Protein AF-A0A820M3M9-F1 (afdb_monomer_lite)

InterPro domains:
  IPR016040 NAD(P)-binding domain [PF13460] (11-96)
  IPR036291 NAD(P)-binding domain superfamily [SSF51735] (21-106)

Structure (mmCIF, N/CA/C/O backbone):
data_AF-A0A820M3M9-F1
#
_entry.id   AF-A0A820M3M9-F1
#
loop_
_atom_site.group_PDB
_atom_site.id
_atom_site.type_symbol
_atom_site.label_atom_id
_atom_site.label_alt_id
_atom_site.label_comp_id
_atom_site.label_asym_id
_atom_site.label_entity_id
_atom_site.label_seq_id
_atom_site.pdbx_PDB_ins_code
_atom_site.Cartn_x
_atom_site.Cartn_y
_atom_site.Cartn_z
_atom_site.occupancy
_atom_site.B_iso_or_equiv
_atom_site.auth_seq_id
_atom_site.auth_comp_id
_atom_site.auth_asym_id
_atom_site.auth_atom_id
_atom_site.pdbx_PDB_model_num
ATOM 1 N N . ILE A 1 1 ? -11.670 21.330 3.221 1.00 37.84 1 ILE A N 1
ATOM 2 C CA . ILE A 1 1 ? -11.712 20.962 4.653 1.00 37.84 1 ILE A CA 1
ATOM 3 C C . ILE A 1 1 ? -10.286 20.585 5.021 1.00 37.84 1 ILE A C 1
ATOM 5 O O . ILE A 1 1 ? -9.710 19.742 4.346 1.00 37.84 1 ILE A O 1
ATOM 9 N N . GLN A 1 2 ? -9.664 21.355 5.914 1.00 54.44 2 GLN A N 1
ATOM 10 C CA . GLN A 1 2 ? -8.292 21.130 6.369 1.00 54.44 2 GLN A CA 1
ATOM 11 C C . GLN A 1 2 ? -8.272 19.977 7.375 1.00 54.44 2 GLN A C 1
ATOM 13 O O . GLN A 1 2 ? -9.100 19.959 8.276 1.00 54.44 2 GLN A O 1
ATOM 18 N N . ASN A 1 3 ? -7.295 19.085 7.225 1.00 37.28 3 ASN A N 1
ATOM 19 C CA . ASN A 1 3 ? -6.510 18.516 8.319 1.00 37.28 3 ASN A CA 1
ATOM 20 C C . ASN A 1 3 ? -5.118 18.235 7.737 1.00 37.28 3 ASN A C 1
ATOM 22 O O . ASN A 1 3 ? -4.926 17.310 6.954 1.00 37.28 3 ASN A O 1
ATOM 26 N N . LEU A 1 4 ? -4.187 19.151 8.012 1.00 44.19 4 LEU A N 1
ATOM 27 C CA . LEU A 1 4 ? -2.812 19.179 7.499 1.00 44.19 4 LEU A CA 1
ATOM 28 C C . LEU A 1 4 ? -1.792 18.744 8.570 1.00 44.19 4 LEU A C 1
ATOM 30 O O . LEU A 1 4 ? -0.609 19.012 8.408 1.00 44.19 4 LEU A O 1
ATOM 34 N N . ASP A 1 5 ? -2.234 18.041 9.616 1.00 40.50 5 ASP A N 1
ATOM 35 C CA . ASP A 1 5 ? -1.371 17.528 10.694 1.00 40.50 5 ASP A CA 1
ATOM 36 C C . ASP A 1 5 ? -0.905 16.080 10.451 1.00 40.50 5 ASP A C 1
ATOM 38 O O . ASP A 1 5 ? -0.526 15.371 11.382 1.00 40.50 5 ASP A O 1
ATOM 42 N N . GLN A 1 6 ? -0.904 15.608 9.199 1.00 51.47 6 GLN A N 1
ATOM 43 C CA . GLN A 1 6 ? -0.091 14.438 8.867 1.00 51.47 6 GLN A CA 1
ATOM 44 C C . GLN A 1 6 ? 1.358 14.919 8.709 1.00 51.47 6 GLN A C 1
ATOM 46 O O . GLN A 1 6 ? 1.568 15.894 7.979 1.00 51.47 6 GLN A O 1
ATOM 51 N N . PRO A 1 7 ? 2.350 14.279 9.371 1.00 40.47 7 PRO A N 1
ATOM 52 C CA . PRO A 1 7 ? 3.760 14.631 9.195 1.00 40.47 7 PRO A CA 1
ATOM 53 C C . PRO A 1 7 ? 4.038 14.670 7.699 1.00 40.47 7 PRO A C 1
ATOM 55 O O . PRO A 1 7 ? 3.476 13.850 6.991 1.00 40.47 7 PRO A O 1
ATOM 58 N N . ASP A 1 8 ? 4.800 15.645 7.208 1.00 48.97 8 ASP A N 1
ATOM 59 C CA . ASP A 1 8 ? 4.948 15.948 5.777 1.00 48.97 8 ASP A CA 1
ATOM 60 C C . ASP A 1 8 ? 5.585 14.746 5.040 1.00 48.97 8 ASP A C 1
ATOM 62 O O . ASP A 1 8 ? 6.791 14.684 4.815 1.00 48.97 8 ASP A O 1
ATOM 66 N N . ILE A 1 9 ? 4.775 13.719 4.747 1.00 52.38 9 ILE A N 1
ATOM 67 C CA . ILE A 1 9 ? 5.236 12.454 4.179 1.00 52.38 9 ILE A CA 1
ATOM 68 C C . ILE A 1 9 ? 5.622 12.765 2.725 1.00 52.38 9 ILE A C 1
ATOM 70 O O . ILE A 1 9 ? 6.659 12.359 2.226 1.00 52.38 9 ILE A O 1
ATOM 74 N N . TYR A 1 10 ? 4.842 13.591 2.035 1.00 55.00 10 TYR A N 1
ATOM 75 C CA . TYR A 1 10 ? 5.047 13.873 0.621 1.00 55.00 10 TYR A CA 1
ATOM 76 C C . TYR A 1 10 ? 6.232 14.820 0.368 1.00 55.00 10 TYR A C 1
ATOM 78 O O . TYR A 1 10 ? 6.225 15.952 0.850 1.00 55.00 10 TYR A O 1
ATOM 86 N N . PRO A 1 11 ? 7.194 14.456 -0.503 1.00 60.84 11 PRO A N 1
ATOM 87 C CA . PRO A 1 11 ? 8.153 15.421 -1.025 1.00 60.84 11 PRO A CA 1
ATOM 88 C C . PRO A 1 11 ? 7.397 16.598 -1.655 1.00 60.84 11 PRO A C 1
ATOM 90 O O . PRO A 1 11 ? 6.454 16.382 -2.417 1.00 60.84 11 PRO A O 1
ATOM 93 N N . PHE A 1 12 ? 7.822 17.838 -1.400 1.00 61.09 12 PHE A N 1
ATOM 94 C CA . PHE A 1 12 ? 7.150 19.069 -1.858 1.00 61.09 12 PHE A CA 1
ATOM 95 C C . PHE A 1 12 ? 6.699 19.034 -3.337 1.00 61.09 12 PHE A C 1
ATOM 97 O O . PHE A 1 12 ? 5.620 19.509 -3.695 1.00 61.09 12 PHE A O 1
ATOM 104 N N . LYS A 1 13 ? 7.493 18.389 -4.201 1.00 54.94 13 LYS A N 1
ATOM 105 C CA . LYS A 1 13 ? 7.204 18.211 -5.634 1.00 54.94 13 LYS A CA 1
ATOM 106 C C . LYS A 1 13 ? 5.958 17.348 -5.912 1.00 54.94 13 LYS A C 1
ATOM 108 O O . LYS A 1 13 ? 5.242 17.620 -6.872 1.00 54.94 13 LYS A O 1
ATOM 113 N N . PHE A 1 14 ? 5.658 16.356 -5.071 1.00 62.69 14 PHE A N 1
ATOM 114 C CA . PHE A 1 14 ? 4.466 15.507 -5.185 1.00 62.69 14 PHE A CA 1
ATOM 115 C C . PHE A 1 14 ? 3.187 16.316 -4.935 1.00 62.69 14 PHE A C 1
ATOM 117 O O . PHE A 1 14 ? 2.237 16.248 -5.715 1.00 62.69 14 PHE A O 1
ATOM 124 N N . LYS A 1 15 ? 3.193 17.167 -3.901 1.00 62.94 15 LYS A N 1
ATOM 125 C CA . LYS A 1 15 ? 2.075 18.062 -3.562 1.00 62.94 15 LYS A CA 1
ATOM 126 C C . LYS A 1 15 ? 1.780 19.071 -4.676 1.00 62.94 15 LYS A C 1
ATOM 128 O O . LYS A 1 15 ? 0.617 19.390 -4.902 1.00 62.94 15 LYS A O 1
ATOM 133 N N . LEU A 1 16 ? 2.810 19.539 -5.383 1.00 62.56 16 LEU A N 1
ATOM 134 C CA . LEU A 1 16 ? 2.666 20.551 -6.432 1.00 62.56 16 LEU A CA 1
ATOM 135 C C . LEU A 1 16 ? 2.187 19.980 -7.780 1.00 62.56 16 LEU A C 1
ATOM 137 O O . LEU A 1 16 ? 1.493 20.681 -8.508 1.00 62.56 16 LEU A O 1
ATOM 141 N N . ILE A 1 17 ? 2.529 18.728 -8.114 1.00 63.56 17 ILE A N 1
ATOM 142 C CA . ILE A 1 17 ? 2.243 18.136 -9.439 1.00 63.56 17 ILE A CA 1
ATOM 143 C C . ILE A 1 17 ? 1.092 17.123 -9.397 1.00 63.56 17 ILE A C 1
ATOM 145 O O . ILE A 1 17 ? 0.206 17.157 -10.247 1.00 63.56 17 ILE A O 1
ATOM 149 N N . ILE A 1 18 ? 1.069 16.226 -8.409 1.00 66.44 18 ILE A N 1
ATOM 150 C CA . ILE A 1 18 ? 0.110 15.112 -8.370 1.00 66.44 18 ILE A CA 1
ATOM 151 C C . ILE A 1 18 ? -1.242 15.565 -7.819 1.00 66.44 18 ILE A C 1
ATOM 153 O O . ILE A 1 18 ? -2.290 15.244 -8.383 1.00 66.44 18 ILE A O 1
ATOM 157 N N . ARG A 1 19 ? -1.237 16.373 -6.754 1.00 68.31 19 ARG A N 1
ATOM 158 C CA . ARG A 1 19 ? -2.471 16.865 -6.126 1.00 68.31 19 ARG A CA 1
ATOM 159 C C . ARG A 1 19 ? -3.400 17.632 -7.084 1.00 68.31 19 ARG A C 1
ATOM 161 O O . ARG A 1 19 ? -4.593 17.350 -7.046 1.00 68.31 19 ARG A O 1
ATOM 168 N N . PRO A 1 20 ? -2.942 18.545 -7.962 1.00 69.50 20 PRO A N 1
ATOM 169 C CA . PRO A 1 20 ? -3.850 19.188 -8.915 1.00 69.50 20 PRO A CA 1
ATOM 170 C C . PRO A 1 20 ? -4.414 18.230 -9.980 1.00 69.50 20 PRO A C 1
ATOM 172 O O . PRO A 1 20 ? -5.509 18.478 -10.474 1.00 69.50 20 PRO A O 1
ATOM 175 N N . MET A 1 21 ? -3.724 17.129 -10.312 1.00 68.94 21 MET A N 1
ATOM 176 C CA . MET A 1 21 ? -4.198 16.158 -11.313 1.00 68.94 21 MET A CA 1
ATOM 177 C C . MET A 1 21 ? -5.197 15.142 -10.747 1.00 68.94 21 MET A C 1
ATOM 179 O O . MET A 1 21 ? -6.187 14.829 -11.403 1.00 68.94 21 MET A O 1
ATOM 183 N N . ILE A 1 22 ? -4.952 14.621 -9.541 1.00 76.81 22 ILE A N 1
ATOM 184 C CA . ILE A 1 22 ? -5.738 13.512 -8.967 1.00 76.81 22 ILE A CA 1
ATOM 185 C C . ILE A 1 22 ? -6.269 13.787 -7.555 1.00 76.81 22 ILE A C 1
ATOM 187 O O . ILE A 1 22 ? -6.798 12.883 -6.915 1.00 76.81 22 ILE A O 1
ATOM 191 N N . GLY A 1 23 ? -6.184 15.026 -7.065 1.00 73.12 23 GLY A N 1
ATOM 192 C CA . GLY A 1 23 ? -6.517 15.386 -5.681 1.00 73.12 23 GLY A CA 1
ATOM 193 C C . GLY A 1 23 ? -7.899 14.928 -5.223 1.00 73.12 23 GLY A C 1
ATOM 194 O O . GLY A 1 23 ? -8.008 14.380 -4.138 1.00 73.12 23 GLY A O 1
ATOM 195 N N . ARG A 1 24 ? -8.932 15.025 -6.073 1.00 77.69 24 ARG A N 1
ATOM 196 C CA . ARG A 1 24 ? -10.285 14.547 -5.717 1.00 77.69 24 ARG A CA 1
ATOM 197 C C . ARG A 1 24 ? -10.348 13.039 -5.472 1.00 77.69 24 ARG A C 1
ATOM 199 O O . ARG A 1 24 ? -11.121 12.591 -4.632 1.00 77.69 24 ARG A O 1
ATOM 206 N N . HIS A 1 25 ? -9.557 12.264 -6.215 1.00 78.12 25 HIS A N 1
ATOM 207 C CA . HIS A 1 25 ? -9.481 10.817 -6.022 1.00 78.12 25 HIS A CA 1
ATOM 208 C C . HIS A 1 25 ? -8.776 10.511 -4.701 1.00 78.12 25 HIS A C 1
ATOM 210 O O . HIS A 1 25 ? -9.282 9.706 -3.932 1.00 78.12 25 HIS A O 1
ATOM 216 N N . LEU A 1 26 ? -7.679 11.218 -4.403 1.00 77.94 26 LEU A N 1
ATOM 217 C CA . LEU A 1 26 ? -6.972 11.090 -3.125 1.00 77.94 26 LEU A CA 1
ATOM 218 C C . LEU A 1 26 ? -7.861 11.481 -1.936 1.00 77.94 26 LEU A C 1
ATOM 220 O O . LEU A 1 26 ? -7.884 10.762 -0.947 1.00 77.94 26 LEU A O 1
ATOM 224 N N . ASP A 1 27 ? -8.632 12.566 -2.052 1.00 83.00 27 ASP A N 1
ATOM 225 C CA . ASP A 1 27 ? -9.576 12.993 -1.013 1.00 83.00 27 ASP A CA 1
ATOM 226 C C . ASP A 1 27 ? -10.681 11.936 -0.808 1.00 83.00 27 ASP A C 1
ATOM 228 O O . ASP A 1 27 ? -11.031 11.616 0.322 1.00 83.00 27 ASP A O 1
ATOM 232 N N . SER A 1 28 ? -11.199 11.343 -1.892 1.00 86.25 28 SER A N 1
ATOM 233 C CA . SER A 1 28 ? -12.220 10.284 -1.809 1.00 86.25 28 SER A CA 1
ATOM 234 C C . SER A 1 28 ? -11.672 9.000 -1.177 1.00 86.25 28 SER A C 1
ATOM 236 O O . SER A 1 28 ? -12.348 8.382 -0.359 1.00 86.25 28 SER A O 1
ATOM 238 N N . MET A 1 29 ? -10.441 8.612 -1.529 1.00 85.75 29 MET A N 1
ATOM 239 C CA . MET A 1 29 ? -9.744 7.486 -0.902 1.00 85.75 29 MET A CA 1
ATOM 240 C C . MET A 1 29 ? -9.526 7.749 0.587 1.00 85.75 29 MET A C 1
ATOM 242 O O . MET A 1 29 ? -9.828 6.885 1.397 1.00 85.75 29 MET A O 1
ATOM 246 N N . PHE A 1 30 ? -9.083 8.953 0.955 1.00 86.12 30 PHE A N 1
ATOM 247 C CA . PHE A 1 30 ? -8.880 9.329 2.352 1.00 86.12 30 PHE A CA 1
ATOM 248 C C . PHE A 1 30 ? -10.173 9.241 3.171 1.00 86.12 30 PHE A C 1
ATOM 250 O O . PHE A 1 30 ? -10.159 8.688 4.262 1.00 86.12 30 PHE A O 1
ATOM 257 N N . ILE A 1 31 ? -11.302 9.718 2.634 1.00 91.12 31 ILE A N 1
ATOM 258 C CA . ILE A 1 31 ? -12.608 9.608 3.306 1.00 91.12 31 ILE A CA 1
ATOM 259 C C . ILE A 1 31 ? -12.988 8.139 3.541 1.00 91.12 31 ILE A C 1
ATOM 261 O O . ILE A 1 31 ? -13.492 7.798 4.608 1.00 91.12 31 ILE A O 1
ATOM 265 N N . MET A 1 32 ? -12.743 7.262 2.562 1.00 93.00 32 MET A N 1
ATOM 266 C CA . MET A 1 32 ? -12.986 5.824 2.713 1.00 93.00 32 MET A CA 1
ATOM 267 C C . MET A 1 32 ? -12.086 5.212 3.794 1.00 93.00 32 MET A C 1
ATOM 269 O O . MET A 1 32 ? -12.574 4.457 4.629 1.00 93.00 32 MET A O 1
ATOM 273 N N . GLU A 1 33 ? -10.789 5.528 3.784 1.00 91.38 33 GLU A N 1
ATOM 274 C CA . GLU A 1 33 ? -9.843 5.031 4.789 1.00 91.38 33 GLU A CA 1
ATOM 275 C C . GLU A 1 33 ? -10.227 5.512 6.199 1.00 91.38 33 GLU A C 1
ATOM 277 O O . GLU A 1 33 ? -10.297 4.706 7.122 1.00 91.38 33 GLU A O 1
ATOM 282 N N . GLU A 1 34 ? -10.579 6.791 6.352 1.00 92.25 34 GLU A N 1
ATOM 283 C CA . GLU A 1 34 ? -11.024 7.371 7.624 1.00 92.25 34 GLU A CA 1
ATOM 284 C C . GLU A 1 34 ? -12.322 6.722 8.133 1.00 92.25 34 GLU A C 1
ATOM 286 O O . GLU A 1 34 ? -12.460 6.473 9.331 1.00 92.25 34 GLU A O 1
ATOM 291 N N . TYR A 1 35 ? -13.262 6.408 7.236 1.00 94.56 35 TYR A N 1
ATOM 292 C CA . TYR A 1 35 ? -14.492 5.696 7.582 1.00 94.56 35 TYR A CA 1
ATOM 293 C C . TYR A 1 35 ? -14.219 4.264 8.064 1.00 94.56 35 TYR A C 1
ATOM 295 O O . TYR A 1 35 ? -14.799 3.835 9.062 1.00 94.56 35 TYR A O 1
ATOM 303 N N . LEU A 1 36 ? -13.311 3.537 7.401 1.00 93.38 36 LEU A N 1
ATOM 304 C CA . LEU A 1 36 ? -12.900 2.199 7.839 1.00 93.38 36 LEU A CA 1
ATOM 305 C C . LEU A 1 36 ? -12.262 2.240 9.234 1.00 93.38 36 LEU A C 1
ATOM 307 O O . LEU A 1 36 ? -12.630 1.448 10.097 1.00 93.38 36 LEU A O 1
ATOM 311 N N . GLU A 1 37 ? -11.359 3.193 9.475 1.00 91.06 37 GLU A N 1
ATOM 312 C CA . GLU A 1 37 ? -10.646 3.318 10.752 1.00 91.06 37 GLU A CA 1
ATOM 313 C C . GLU A 1 37 ? -11.554 3.738 11.916 1.00 91.06 37 GLU A C 1
ATOM 315 O O . GLU A 1 37 ? -11.395 3.244 13.035 1.00 91.06 37 GLU A O 1
ATOM 320 N N . LYS A 1 38 ? -12.494 4.662 11.683 1.00 93.44 38 LYS A N 1
ATOM 321 C CA . LYS A 1 38 ? -13.314 5.239 12.760 1.00 93.44 38 LYS A CA 1
ATOM 322 C C . LYS A 1 38 ? -14.610 4.486 13.010 1.00 93.44 38 LYS A C 1
ATOM 324 O O . LYS A 1 38 ? -14.991 4.324 14.166 1.00 93.44 38 LYS A O 1
ATOM 329 N N . GLU A 1 39 ? -15.273 4.035 11.949 1.00 96.38 39 GLU A N 1
ATOM 330 C CA . GLU A 1 39 ? -16.656 3.555 12.026 1.00 96.38 39 GLU A CA 1
ATOM 331 C C . GLU A 1 39 ? -16.778 2.031 11.865 1.00 96.38 39 GLU A C 1
ATOM 333 O O . GLU A 1 39 ? -17.783 1.464 12.281 1.00 96.38 39 GLU A O 1
ATOM 338 N N . CYS A 1 40 ? -15.770 1.343 11.310 1.00 95.00 40 CYS A N 1
ATOM 339 C CA . CYS A 1 40 ? -15.853 -0.084 10.958 1.00 95.00 40 CYS A CA 1
ATOM 340 C C . CYS A 1 40 ? -15.032 -0.994 11.892 1.00 95.00 40 CYS A C 1
ATOM 342 O O . CYS A 1 40 ? -14.240 -1.822 11.439 1.00 95.00 40 CYS A O 1
ATOM 344 N N . GLN A 1 41 ? -15.189 -0.849 13.213 1.00 93.00 41 GLN A N 1
ATOM 345 C CA . GLN A 1 41 ? -14.419 -1.639 14.194 1.00 93.00 41 GLN A CA 1
ATOM 346 C C . GLN A 1 41 ? -14.785 -3.134 14.232 1.00 93.00 41 GLN A C 1
ATOM 348 O O . GLN A 1 41 ? -14.063 -3.942 14.827 1.00 93.00 41 GLN A O 1
ATOM 353 N N . ASP A 1 42 ? -15.904 -3.498 13.619 1.00 96.12 42 ASP A N 1
ATOM 354 C CA . ASP A 1 42 ? -16.418 -4.855 13.462 1.00 96.12 42 ASP A CA 1
ATOM 355 C C . ASP A 1 42 ? -15.847 -5.588 12.237 1.00 96.12 42 ASP A C 1
ATOM 357 O O . ASP A 1 42 ? -16.017 -6.801 12.129 1.00 96.12 42 ASP A O 1
ATOM 361 N N . LEU A 1 43 ? -15.148 -4.885 11.340 1.00 95.50 43 LEU A N 1
ATOM 362 C CA . LEU A 1 43 ? -14.575 -5.460 10.127 1.00 95.50 43 LEU A CA 1
ATOM 363 C C . LEU A 1 43 ? -13.075 -5.716 10.262 1.00 95.50 43 LEU A C 1
ATOM 365 O O . LEU A 1 43 ? -12.301 -4.854 10.682 1.00 95.50 43 LEU A O 1
ATOM 369 N N . ASP A 1 44 ? -12.652 -6.883 9.787 1.00 94.81 44 ASP A N 1
ATOM 370 C CA . ASP A 1 44 ? -11.249 -7.152 9.501 1.00 94.81 44 ASP A CA 1
ATOM 371 C C . ASP A 1 44 ? -10.970 -6.759 8.051 1.00 94.81 44 ASP A C 1
ATOM 373 O O . ASP A 1 44 ? -11.351 -7.445 7.101 1.00 94.81 44 ASP A O 1
ATOM 377 N N . TYR A 1 45 ? -10.349 -5.594 7.885 1.00 93.56 45 TYR A N 1
ATOM 378 C CA . TYR A 1 45 ? -10.027 -5.016 6.585 1.00 93.56 45 TYR A CA 1
ATOM 379 C C . TYR A 1 45 ? -8.519 -4.858 6.407 1.00 93.56 45 TYR A C 1
ATOM 381 O O . TYR A 1 45 ? -7.788 -4.695 7.376 1.00 93.56 45 TYR A O 1
ATOM 389 N N . THR A 1 46 ? -8.062 -4.806 5.158 1.00 94.94 46 THR A N 1
ATOM 390 C CA . THR A 1 46 ? -6.700 -4.380 4.816 1.00 94.94 46 THR A CA 1
ATOM 391 C C . THR A 1 46 ? -6.783 -3.346 3.704 1.00 94.94 46 THR A C 1
ATOM 393 O O . THR A 1 46 ? -7.376 -3.606 2.656 1.00 94.94 46 THR A O 1
ATOM 396 N N . ILE A 1 47 ? -6.177 -2.177 3.903 1.00 94.06 47 ILE A N 1
ATOM 397 C CA . ILE A 1 47 ? -6.094 -1.138 2.871 1.00 94.06 47 ILE A CA 1
ATOM 398 C C . ILE A 1 47 ? -4.803 -1.348 2.078 1.00 94.06 47 ILE A C 1
ATOM 400 O O . ILE A 1 47 ? -3.706 -1.282 2.627 1.00 94.06 47 ILE A O 1
ATOM 404 N N . VAL A 1 48 ? -4.922 -1.568 0.769 1.00 94.50 48 VAL A N 1
ATOM 405 C CA . VAL A 1 48 ? -3.774 -1.741 -0.133 1.00 94.50 48 VAL A CA 1
ATOM 406 C C . VAL A 1 48 ? -3.610 -0.491 -0.997 1.00 94.50 48 VAL A C 1
ATOM 408 O O . VAL A 1 48 ? -4.502 -0.150 -1.772 1.00 94.50 48 VAL A O 1
ATOM 411 N N . ARG A 1 49 ? -2.455 0.178 -0.892 1.00 92.44 49 ARG A N 1
ATOM 412 C CA . ARG A 1 49 ? -2.111 1.407 -1.625 1.00 92.44 49 ARG A CA 1
ATOM 413 C C . ARG A 1 49 ? -1.054 1.122 -2.705 1.00 92.44 49 ARG A C 1
ATOM 415 O O . ARG A 1 49 ? 0.145 1.179 -2.421 1.00 92.44 49 ARG A O 1
ATOM 422 N N . PRO A 1 50 ? -1.456 0.783 -3.940 1.00 93.19 50 PRO A N 1
ATOM 423 C CA . PRO A 1 50 ? -0.513 0.592 -5.036 1.00 93.19 50 PRO A CA 1
ATOM 424 C C . PRO A 1 50 ? -0.050 1.931 -5.643 1.00 93.19 50 PRO A C 1
ATOM 426 O O . PRO A 1 50 ? -0.790 2.917 -5.608 1.00 93.19 50 PRO A O 1
ATOM 429 N N . PRO A 1 51 ? 1.136 1.977 -6.279 1.00 89.25 51 PRO A N 1
ATOM 430 C CA . PRO A 1 51 ? 1.563 3.069 -7.138 1.00 89.25 51 PRO A CA 1
ATOM 431 C C . PRO A 1 51 ? 0.817 2.976 -8.475 1.00 89.25 51 PRO A C 1
ATOM 433 O O . PRO A 1 51 ? -0.208 2.306 -8.615 1.00 89.25 51 PRO A O 1
ATOM 436 N N . ARG A 1 52 ? 1.349 3.6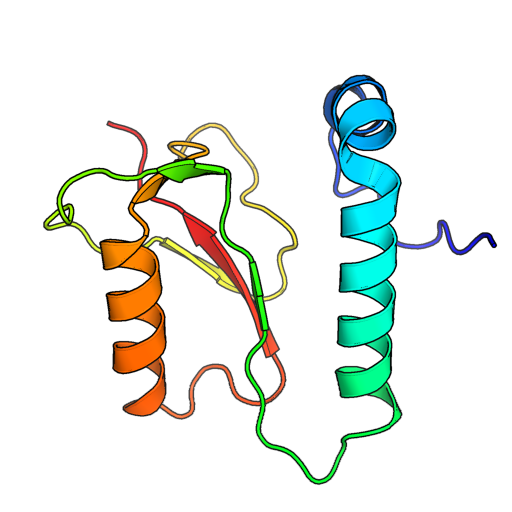33 -9.510 1.00 88.81 52 ARG A N 1
ATOM 437 C CA . ARG A 1 52 ? 0.785 3.582 -10.860 1.00 88.81 52 ARG A CA 1
ATOM 438 C C . ARG A 1 52 ? 0.553 2.134 -11.321 1.00 88.81 52 ARG A C 1
ATOM 440 O O . ARG A 1 52 ? 1.495 1.357 -11.455 1.00 88.81 52 ARG A O 1
ATOM 447 N N . LEU A 1 53 ? -0.697 1.813 -11.639 1.00 93.19 53 LEU A N 1
ATOM 448 C CA . LEU A 1 53 ? -1.088 0.509 -12.170 1.00 93.19 53 LEU A CA 1
ATOM 449 C C . LEU A 1 53 ? -0.736 0.384 -13.658 1.00 93.19 53 LEU A C 1
ATOM 451 O O . LEU A 1 53 ? -0.940 1.327 -14.428 1.00 93.19 53 LEU A O 1
ATOM 455 N N . LEU A 1 54 ? -0.248 -0.791 -14.059 1.00 94.50 54 LEU A N 1
ATOM 456 C CA . LEU A 1 54 ? 0.047 -1.143 -15.452 1.00 94.50 54 LEU A CA 1
ATOM 457 C C . LEU A 1 54 ? -0.760 -2.366 -15.905 1.00 94.50 54 LEU A C 1
ATOM 459 O O . LEU A 1 54 ? -0.976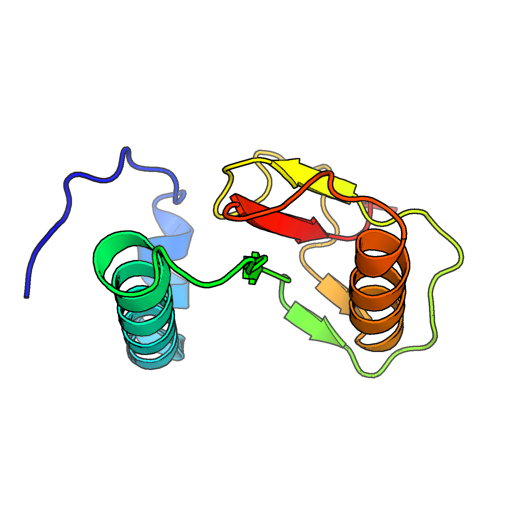 -3.300 -15.129 1.00 94.50 54 LEU A O 1
ATOM 463 N N . ASP A 1 55 ? -1.131 -2.383 -17.186 1.00 95.62 55 ASP A N 1
ATOM 464 C CA . ASP A 1 55 ? -1.659 -3.559 -17.894 1.00 95.62 55 ASP A CA 1
ATOM 465 C C . ASP A 1 55 ? -0.511 -4.364 -18.512 1.00 95.62 55 ASP A C 1
ATOM 467 O O . ASP A 1 55 ? -0.424 -4.536 -19.725 1.00 95.62 55 ASP A O 1
ATOM 471 N N . ASP A 1 56 ? 0.416 -4.795 -17.661 1.00 93.19 56 ASP A N 1
ATOM 472 C CA . ASP A 1 56 ? 1.567 -5.609 -18.048 1.00 93.19 56 ASP A CA 1
ATOM 473 C C . ASP A 1 56 ? 1.418 -7.042 -17.514 1.00 93.19 56 ASP A C 1
ATOM 475 O O . ASP A 1 56 ? 0.544 -7.343 -16.691 1.00 93.19 56 ASP A O 1
ATOM 479 N N . ARG A 1 57 ? 2.284 -7.938 -17.981 1.00 94.31 57 ARG A N 1
ATOM 480 C CA . ARG A 1 57 ? 2.404 -9.297 -17.458 1.00 94.31 57 ARG A CA 1
ATOM 481 C C . ARG A 1 57 ? 2.826 -9.270 -15.991 1.00 94.31 57 ARG A C 1
ATOM 483 O O . ARG A 1 57 ? 3.482 -8.342 -15.518 1.00 94.31 57 ARG A O 1
ATOM 490 N N . MET A 1 58 ? 2.462 -10.332 -15.279 1.00 94.75 58 MET A N 1
ATOM 491 C CA . MET A 1 58 ? 2.922 -10.537 -13.913 1.00 94.75 58 MET A CA 1
ATOM 492 C C . MET A 1 58 ? 4.450 -10.620 -13.880 1.00 94.75 58 MET A C 1
ATOM 494 O O . MET A 1 58 ? 5.065 -11.329 -14.676 1.00 94.75 58 MET A O 1
ATOM 498 N N . ILE A 1 59 ? 5.055 -9.898 -12.944 1.00 94.00 59 ILE A N 1
ATOM 499 C CA . ILE A 1 59 ? 6.489 -9.958 -12.684 1.00 94.00 59 ILE A CA 1
ATOM 500 C C . ILE A 1 59 ? 6.742 -11.026 -11.615 1.00 94.00 59 ILE A C 1
ATOM 502 O O . ILE A 1 59 ? 6.176 -10.969 -10.518 1.00 94.00 59 ILE A O 1
ATOM 506 N N . GLU A 1 60 ? 7.635 -11.968 -11.912 1.00 93.06 60 GLU A N 1
ATOM 507 C CA . GLU A 1 60 ? 8.084 -13.027 -10.993 1.00 93.06 60 GLU A CA 1
ATOM 508 C C . GLU A 1 60 ? 9.103 -12.495 -9.971 1.00 93.06 60 GLU A C 1
ATOM 510 O O . GLU A 1 60 ? 10.249 -12.930 -9.892 1.00 93.06 60 GLU A O 1
ATOM 515 N N . LYS A 1 61 ? 8.696 -11.471 -9.219 1.00 90.81 61 LYS A N 1
ATOM 516 C CA . LYS A 1 61 ? 9.423 -10.904 -8.079 1.00 90.81 61 LYS A CA 1
ATOM 517 C C . LYS A 1 61 ? 8.440 -10.647 -6.949 1.00 90.81 61 LYS A C 1
ATOM 519 O O . LYS A 1 61 ? 7.267 -10.369 -7.216 1.00 90.81 61 LYS A O 1
ATOM 524 N N . GLU A 1 62 ? 8.911 -10.717 -5.712 1.00 91.38 62 GLU A N 1
ATOM 525 C CA . GLU A 1 62 ? 8.103 -10.357 -4.549 1.00 91.38 62 GLU A CA 1
ATOM 526 C C . GLU A 1 62 ? 7.689 -8.884 -4.598 1.00 91.38 62 GLU A C 1
ATOM 528 O O . GLU A 1 62 ? 8.429 -8.014 -5.071 1.00 91.38 62 GLU A O 1
ATOM 533 N N . VAL A 1 63 ? 6.470 -8.625 -4.131 1.00 94.00 63 VAL A N 1
ATOM 534 C CA . VAL A 1 63 ? 5.952 -7.268 -3.969 1.00 94.00 63 VAL A CA 1
ATOM 535 C C . VAL A 1 63 ? 6.560 -6.702 -2.693 1.00 94.00 63 VAL A C 1
ATOM 537 O O . VAL A 1 63 ? 6.451 -7.312 -1.631 1.00 94.00 63 VAL A O 1
ATOM 540 N N . LYS A 1 64 ? 7.205 -5.536 -2.785 1.00 92.75 64 LYS A N 1
ATOM 541 C CA . LYS A 1 64 ? 7.679 -4.833 -1.592 1.00 92.75 64 LYS A CA 1
ATOM 542 C C . LYS A 1 64 ? 6.470 -4.294 -0.844 1.00 92.75 64 LYS A C 1
ATOM 544 O O . LYS A 1 64 ? 5.530 -3.810 -1.473 1.00 92.75 64 LYS A O 1
ATOM 549 N N . VAL A 1 65 ? 6.544 -4.302 0.483 1.00 92.75 65 VAL A N 1
ATOM 550 C CA . VAL A 1 65 ? 5.509 -3.754 1.366 1.00 92.75 65 VAL A CA 1
ATOM 551 C C . VAL A 1 65 ? 6.135 -2.704 2.278 1.00 92.75 65 VAL A C 1
ATOM 553 O O . VAL A 1 65 ? 7.190 -2.943 2.860 1.00 92.75 65 VAL A O 1
ATOM 556 N N . ASN A 1 66 ? 5.501 -1.538 2.380 1.00 90.38 66 ASN A N 1
ATOM 557 C CA . ASN A 1 66 ? 5.787 -0.544 3.403 1.00 90.38 66 ASN A CA 1
ATOM 558 C C . ASN A 1 66 ? 4.596 -0.487 4.362 1.00 90.38 66 ASN A C 1
ATOM 560 O O . ASN A 1 66 ? 3.532 0.046 4.027 1.00 90.38 66 ASN A O 1
ATOM 564 N N . GLU A 1 67 ? 4.782 -1.081 5.535 1.00 87.44 67 GLU A N 1
ATOM 565 C CA . GLU A 1 67 ? 3.783 -1.137 6.597 1.00 87.44 67 GLU A CA 1
ATOM 566 C C . GLU A 1 67 ? 3.599 0.264 7.192 1.00 87.44 67 GLU A C 1
ATOM 568 O O . GLU A 1 67 ? 4.574 0.948 7.504 1.00 87.44 67 GLU A O 1
ATOM 573 N N . ASN A 1 68 ? 2.349 0.719 7.319 1.00 70.19 68 ASN A N 1
ATOM 574 C CA . ASN A 1 68 ? 1.991 2.044 7.847 1.00 70.19 68 ASN A CA 1
ATOM 575 C C . ASN A 1 68 ? 2.494 3.243 7.013 1.00 70.19 68 ASN A C 1
ATOM 577 O O . ASN A 1 68 ? 2.395 4.393 7.442 1.00 70.19 68 ASN A O 1
ATOM 581 N N . GLY A 1 69 ? 3.003 2.999 5.802 1.00 71.62 69 GLY A N 1
ATOM 582 C CA . GLY A 1 69 ? 3.392 4.036 4.852 1.00 71.62 69 GLY A CA 1
ATOM 583 C C . GLY A 1 69 ? 2.268 4.404 3.881 1.00 71.62 69 GLY A C 1
ATOM 584 O O . GLY A 1 69 ? 1.504 3.552 3.428 1.00 71.62 69 GLY A O 1
ATOM 585 N N . TYR A 1 70 ? 2.199 5.679 3.493 1.00 72.31 70 TYR A N 1
ATOM 586 C CA . TYR A 1 70 ? 1.405 6.103 2.327 1.00 72.31 70 TYR A CA 1
ATOM 587 C C . TYR A 1 70 ? 2.125 5.816 1.000 1.00 72.31 70 TYR A C 1
ATOM 589 O O . TYR A 1 70 ? 1.481 5.659 -0.033 1.00 72.31 70 TYR A O 1
ATOM 597 N N . PHE A 1 71 ? 3.459 5.744 1.019 1.00 70.12 71 PHE A N 1
ATOM 598 C CA . PHE A 1 71 ? 4.315 5.446 -0.131 1.00 70.12 71 PHE A CA 1
ATOM 599 C C . PHE A 1 71 ? 5.683 4.934 0.364 1.00 70.12 71 PHE A C 1
ATOM 601 O O . PHE A 1 71 ? 5.957 4.937 1.564 1.00 70.12 71 PHE A O 1
ATOM 608 N N . PHE A 1 72 ? 6.557 4.496 -0.542 1.00 76.44 72 PHE A N 1
ATOM 609 C CA . PHE A 1 72 ? 7.918 4.061 -0.206 1.00 76.44 72 PHE A CA 1
ATOM 610 C C . PHE A 1 72 ? 8.909 5.237 -0.160 1.00 76.44 72 PHE A C 1
ATOM 612 O O . PHE A 1 72 ? 9.055 5.938 -1.163 1.00 76.44 72 PHE A O 1
ATOM 619 N N . PRO A 1 73 ? 9.638 5.450 0.948 1.00 64.88 73 PRO A N 1
ATOM 620 C CA . PRO A 1 73 ? 10.703 6.443 0.988 1.00 64.88 73 PRO A CA 1
ATOM 621 C C . PRO A 1 73 ? 11.928 5.967 0.180 1.00 64.88 73 PRO A C 1
ATOM 623 O O . PRO A 1 73 ? 12.440 4.868 0.391 1.00 64.88 73 PRO A O 1
ATOM 626 N N . GLY A 1 74 ? 12.428 6.814 -0.724 1.00 63.22 74 GLY A N 1
ATOM 627 C CA . GLY 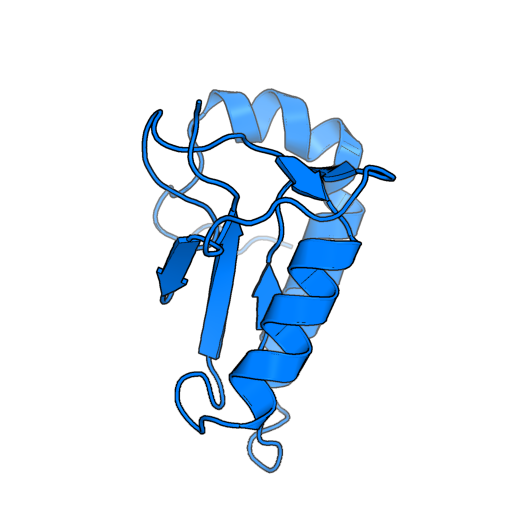A 1 74 ? 13.688 6.601 -1.454 1.00 63.22 74 GLY A CA 1
ATOM 628 C C . GLY A 1 74 ? 13.550 6.025 -2.871 1.00 63.22 74 GLY A C 1
ATOM 629 O O . GLY A 1 74 ? 12.459 5.768 -3.363 1.00 63.22 74 GLY A O 1
ATOM 630 N N . GLU A 1 75 ? 14.688 5.838 -3.545 1.00 60.41 75 GLU A N 1
ATOM 631 C CA . GLU A 1 75 ? 14.769 5.494 -4.981 1.00 60.41 75 GLU A CA 1
ATOM 632 C C . GLU A 1 75 ? 14.608 3.993 -5.286 1.00 60.41 75 GLU A C 1
ATOM 634 O O . GLU A 1 75 ? 14.656 3.574 -6.438 1.00 60.41 75 GLU A O 1
ATOM 639 N N . SER A 1 76 ? 14.406 3.151 -4.269 1.00 65.31 76 SER A N 1
ATOM 640 C CA . SER A 1 76 ? 14.379 1.684 -4.417 1.00 65.31 76 SER A CA 1
ATOM 641 C C . SER A 1 76 ? 13.042 1.124 -4.934 1.00 65.31 76 SER A C 1
ATOM 643 O O . SER A 1 76 ? 12.683 -0.024 -4.640 1.00 65.31 76 SER A O 1
ATOM 645 N N . THR A 1 77 ? 12.295 1.942 -5.676 1.00 75.31 77 THR A N 1
ATOM 646 C CA . THR A 1 77 ? 10.909 1.714 -6.089 1.00 75.31 77 THR A CA 1
ATOM 647 C C . THR A 1 77 ? 10.780 1.848 -7.600 1.00 75.31 77 THR A C 1
ATOM 649 O O . THR A 1 77 ? 11.430 2.683 -8.232 1.00 75.31 77 THR A O 1
ATOM 652 N N . ALA A 1 78 ? 9.926 1.032 -8.213 1.00 78.44 78 ALA A N 1
ATOM 653 C CA . ALA A 1 78 ? 9.605 1.198 -9.624 1.00 78.44 78 ALA A CA 1
ATOM 654 C C . ALA A 1 78 ? 8.615 2.358 -9.858 1.00 78.44 78 ALA A C 1
ATOM 656 O O . ALA A 1 78 ? 8.478 2.821 -11.001 1.00 78.44 78 ALA A O 1
ATOM 657 N N . ASN A 1 79 ? 7.920 2.806 -8.798 1.00 85.56 79 ASN A N 1
ATOM 658 C CA . ASN A 1 79 ? 6.779 3.727 -8.834 1.00 85.56 79 ASN A CA 1
ATOM 659 C C . ASN A 1 79 ? 5.682 3.255 -9.801 1.00 85.56 79 ASN A C 1
ATOM 661 O O . ASN A 1 79 ? 4.947 4.060 -10.384 1.00 85.56 79 ASN A O 1
ATOM 665 N N . ARG A 1 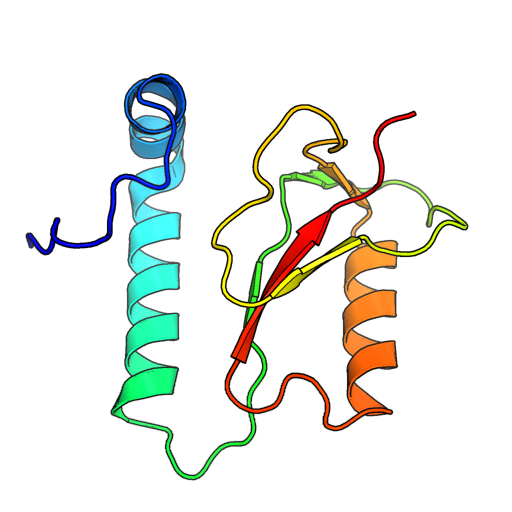80 ? 5.597 1.936 -10.009 1.00 90.00 80 ARG A N 1
ATOM 666 C CA . ARG A 1 80 ? 4.649 1.283 -10.910 1.00 90.00 80 ARG A CA 1
ATOM 667 C C . ARG A 1 80 ? 4.548 -0.204 -10.599 1.00 90.00 80 ARG A C 1
ATOM 669 O O . ARG A 1 80 ? 5.548 -0.845 -10.294 1.00 90.00 80 ARG A O 1
ATOM 676 N N . ILE A 1 81 ? 3.355 -0.762 -10.756 1.00 94.62 81 ILE A N 1
ATOM 677 C CA . ILE A 1 81 ? 3.086 -2.173 -10.479 1.00 94.62 81 ILE A CA 1
ATOM 678 C C . ILE A 1 81 ? 2.080 -2.749 -11.491 1.00 94.62 81 ILE A C 1
ATOM 680 O O . ILE A 1 81 ? 1.077 -2.093 -11.793 1.00 94.62 81 ILE A O 1
ATOM 684 N N . PRO A 1 82 ? 2.305 -3.958 -12.041 1.00 96.88 82 PRO A N 1
ATOM 685 C CA . PRO A 1 82 ? 1.288 -4.637 -12.837 1.00 96.88 82 PRO A CA 1
ATOM 686 C C . PRO A 1 82 ? 0.058 -4.976 -11.990 1.00 96.88 82 PRO A C 1
ATOM 688 O O . PRO A 1 82 ? 0.188 -5.444 -10.857 1.00 96.88 82 PRO A O 1
ATOM 691 N N . ARG A 1 83 ? -1.148 -4.818 -12.547 1.00 97.69 83 ARG A N 1
ATOM 692 C CA . ARG A 1 83 ? -2.402 -5.181 -11.854 1.00 97.69 83 ARG A CA 1
ATOM 693 C C . ARG A 1 83 ? -2.419 -6.642 -11.394 1.00 97.69 83 ARG A C 1
ATOM 695 O O . ARG A 1 83 ? -2.923 -6.935 -10.315 1.00 97.69 83 ARG A O 1
ATOM 702 N N . ALA A 1 84 ? -1.807 -7.539 -12.171 1.00 97.25 84 ALA A N 1
ATOM 703 C CA . ALA A 1 84 ? -1.662 -8.949 -11.813 1.00 97.25 84 ALA A CA 1
ATOM 704 C C . ALA A 1 84 ? -0.857 -9.153 -10.515 1.00 97.25 84 ALA A C 1
ATOM 706 O O . ALA A 1 84 ? -1.231 -9.978 -9.687 1.00 97.25 84 ALA A O 1
ATOM 707 N N . ASN A 1 85 ? 0.205 -8.369 -10.295 1.00 97.44 85 ASN A N 1
ATOM 708 C CA . ASN A 1 85 ? 0.990 -8.428 -9.060 1.00 97.44 85 ASN A CA 1
ATOM 709 C C . ASN A 1 85 ? 0.207 -7.895 -7.853 1.00 97.44 85 ASN A C 1
ATOM 711 O O . ASN A 1 85 ? 0.332 -8.462 -6.772 1.00 97.44 85 ASN A O 1
ATOM 715 N N . VAL A 1 86 ? -0.622 -6.858 -8.036 1.00 97.38 86 VAL A N 1
ATOM 716 C CA . VAL A 1 86 ? -1.528 -6.366 -6.980 1.00 97.38 86 VAL A CA 1
ATOM 717 C C . VAL A 1 86 ? -2.534 -7.447 -6.594 1.00 97.38 86 VAL A C 1
ATOM 719 O O . VAL A 1 86 ? -2.685 -7.742 -5.415 1.00 97.38 86 VAL A O 1
ATOM 722 N N . ALA A 1 87 ? -3.174 -8.083 -7.579 1.00 97.06 87 ALA A N 1
ATOM 723 C CA . ALA A 1 87 ? -4.127 -9.160 -7.328 1.00 97.06 87 ALA A CA 1
ATOM 724 C C . ALA A 1 87 ? -3.470 -10.352 -6.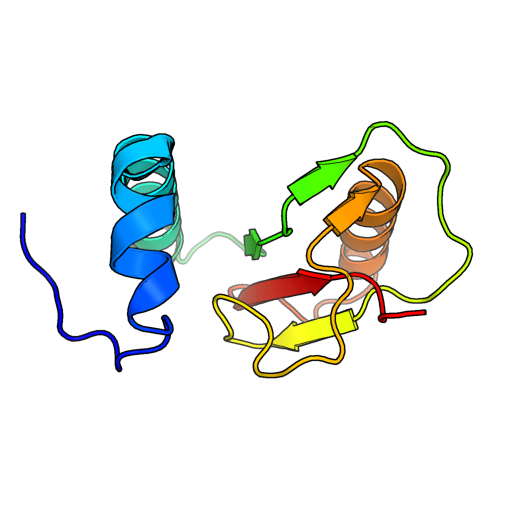617 1.00 97.06 87 ALA A C 1
ATOM 726 O O . ALA A 1 87 ? -4.018 -10.857 -5.642 1.00 97.06 87 ALA A O 1
ATOM 727 N N . ARG A 1 88 ? -2.270 -10.764 -7.056 1.00 96.62 88 ARG A N 1
ATOM 728 C CA . ARG A 1 88 ? -1.494 -11.815 -6.384 1.00 96.62 88 ARG A CA 1
ATOM 729 C C . ARG A 1 88 ? -1.225 -11.449 -4.924 1.00 96.62 88 ARG A C 1
ATOM 731 O O . ARG A 1 88 ? -1.544 -12.242 -4.049 1.00 96.62 88 ARG A O 1
ATOM 738 N N . PHE A 1 89 ? -0.732 -10.235 -4.667 1.00 96.44 89 PHE A N 1
ATOM 739 C CA . PHE A 1 89 ? -0.505 -9.748 -3.306 1.00 96.44 89 PHE A CA 1
ATOM 740 C C . PHE A 1 89 ? -1.784 -9.799 -2.463 1.00 96.44 89 PHE A C 1
ATOM 742 O O . PHE A 1 89 ? -1.764 -10.360 -1.375 1.00 96.44 89 PHE A O 1
ATOM 749 N N . MET A 1 90 ? -2.905 -9.284 -2.981 1.00 96.56 90 MET A N 1
ATOM 750 C CA . MET A 1 90 ? -4.192 -9.306 -2.277 1.00 96.56 90 MET A CA 1
ATOM 751 C C . MET A 1 90 ? -4.650 -10.727 -1.933 1.00 96.56 90 MET A C 1
ATOM 753 O O . MET A 1 90 ? -5.200 -10.932 -0.863 1.00 96.56 90 MET A O 1
ATOM 757 N N . LEU A 1 91 ? -4.427 -11.707 -2.812 1.00 96.06 91 LEU A N 1
ATOM 758 C CA . LEU A 1 91 ? -4.781 -13.105 -2.549 1.00 96.06 91 LEU A CA 1
ATOM 759 C C . LEU A 1 91 ? -3.824 -13.782 -1.564 1.00 96.06 91 LEU A C 1
ATOM 761 O O . LEU A 1 91 ? -4.249 -14.632 -0.784 1.00 96.06 91 LEU A O 1
ATOM 765 N N . ASP A 1 92 ? -2.542 -13.428 -1.600 1.00 94.69 92 ASP A N 1
ATOM 766 C CA . ASP A 1 92 ? -1.542 -13.991 -0.698 1.00 94.69 92 ASP A CA 1
ATOM 767 C C . ASP A 1 92 ? -1.758 -13.514 0.739 1.00 94.69 92 ASP A C 1
ATOM 769 O O . ASP A 1 92 ? -1.742 -14.338 1.650 1.00 94.69 92 ASP A O 1
ATOM 773 N N . ILE A 1 93 ? -2.090 -12.235 0.946 1.00 94.44 93 ILE A N 1
ATOM 774 C CA . ILE A 1 93 ? -2.377 -11.711 2.290 1.00 94.44 93 ILE A CA 1
ATOM 775 C C . ILE A 1 93 ? -3.670 -12.261 2.898 1.00 94.44 93 ILE A C 1
ATOM 777 O O . ILE A 1 93 ? -3.880 -12.102 4.085 1.00 94.44 93 ILE A O 1
ATOM 781 N N . LEU A 1 94 ? -4.551 -12.915 2.135 1.00 93.12 94 LEU A N 1
ATOM 782 C CA . LEU A 1 94 ? -5.708 -13.603 2.728 1.00 93.12 94 LEU A CA 1
ATOM 783 C C . LEU A 1 94 ? -5.309 -14.902 3.437 1.00 93.12 94 LEU A C 1
ATOM 785 O O . LEU A 1 94 ? -6.084 -15.435 4.225 1.00 93.12 94 LEU A O 1
ATOM 789 N N . LYS A 1 95 ? -4.118 -15.433 3.141 1.00 93.81 95 LYS A N 1
ATOM 790 C CA . LYS A 1 95 ? -3.576 -16.639 3.782 1.00 93.81 95 LYS A CA 1
ATOM 791 C C . LYS A 1 95 ? -2.901 -16.321 5.118 1.00 93.81 95 LYS A C 1
ATOM 793 O O . LYS A 1 95 ? -2.602 -17.240 5.874 1.00 93.81 95 LYS A O 1
ATOM 798 N N . GLU A 1 96 ? -2.642 -15.043 5.385 1.00 87.19 96 GLU A N 1
ATOM 799 C CA . GLU A 1 96 ? -1.902 -14.553 6.541 1.00 87.19 96 GLU A CA 1
ATOM 800 C C . GLU A 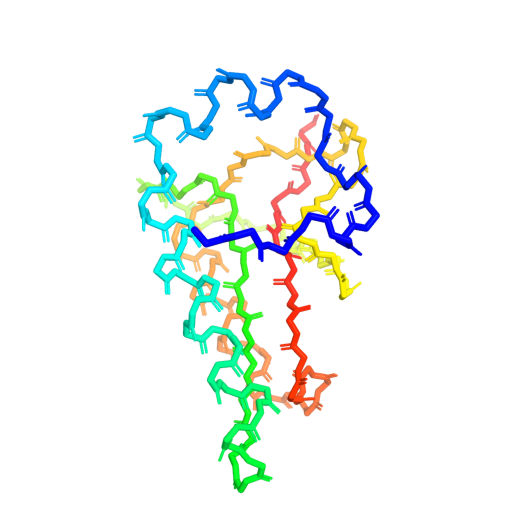1 96 ? -2.685 -13.420 7.214 1.00 87.19 96 GLU A C 1
ATOM 802 O O . GLU A 1 96 ? -2.954 -12.395 6.606 1.00 87.19 96 GLU A O 1
ATOM 807 N N . GLU A 1 97 ? -2.967 -13.510 8.510 1.00 89.31 97 GLU A N 1
ATOM 808 C CA . GLU A 1 97 ? -3.651 -12.434 9.258 1.00 89.31 97 GLU A CA 1
ATOM 809 C C . GLU A 1 97 ? -2.745 -11.212 9.548 1.00 89.31 97 GLU A C 1
ATOM 811 O O . GLU A 1 97 ? -2.969 -10.437 10.474 1.00 89.31 97 GLU A O 1
ATOM 816 N N . LYS A 1 98 ? -1.684 -11.028 8.756 1.00 91.62 98 LYS A N 1
ATOM 817 C CA . LYS A 1 98 ? -0.574 -10.109 9.028 1.00 91.62 98 LYS A CA 1
ATOM 818 C C . LYS A 1 98 ? -0.971 -8.630 8.993 1.00 91.62 98 LYS A C 1
ATOM 820 O O . LYS A 1 98 ? -0.426 -7.843 9.759 1.00 91.62 98 LYS A O 1
ATOM 825 N N . TYR A 1 99 ? -1.891 -8.258 8.102 1.00 93.31 99 TYR A N 1
ATOM 826 C CA . TYR A 1 99 ? -2.238 -6.859 7.806 1.00 93.31 99 TYR A CA 1
ATOM 827 C C . TYR A 1 99 ? -3.660 -6.470 8.224 1.00 93.31 99 TYR A C 1
ATOM 829 O O . TYR A 1 99 ? -4.201 -5.483 7.725 1.00 93.31 99 TYR A O 1
ATOM 837 N N . ILE A 1 100 ? -4.270 -7.237 9.132 1.00 93.94 100 ILE A N 1
ATOM 838 C CA . ILE A 1 100 ? -5.619 -6.955 9.627 1.00 93.94 100 ILE A CA 1
ATOM 839 C C . ILE A 1 100 ? -5.669 -5.559 10.257 1.00 93.94 100 ILE A C 1
ATOM 841 O O . ILE A 1 100 ? -4.869 -5.216 11.126 1.00 93.94 100 ILE A O 1
ATOM 845 N N . ARG A 1 101 ? -6.648 -4.770 9.807 1.00 92.69 101 ARG A N 1
ATOM 846 C CA . ARG A 1 101 ? -6.932 -3.378 10.190 1.00 92.69 101 ARG A CA 1
ATOM 847 C C . ARG A 1 101 ? -5.750 -2.437 9.958 1.00 92.69 101 ARG A C 1
ATOM 849 O O . ARG A 1 101 ? -5.589 -1.446 10.665 1.00 92.69 101 ARG A O 1
ATOM 856 N N . GLN A 1 102 ? -4.919 -2.741 8.962 1.00 91.56 102 GLN A N 1
ATOM 857 C CA . GLN A 1 102 ? -3.764 -1.929 8.592 1.00 91.56 102 GLN A CA 1
ATOM 858 C C . GLN A 1 102 ? -3.858 -1.422 7.158 1.00 91.56 102 GLN A C 1
ATOM 860 O O . GLN A 1 102 ? -4.527 -1.994 6.293 1.00 91.56 102 GLN A O 1
ATOM 865 N N . ALA A 1 103 ? -3.124 -0.341 6.904 1.00 91.00 103 ALA A N 1
ATOM 866 C CA . ALA A 1 103 ? -2.889 0.166 5.568 1.00 91.00 103 ALA A CA 1
ATOM 867 C C . ALA A 1 103 ? -1.438 -0.071 5.148 1.00 91.00 103 ALA A C 1
ATOM 869 O O . ALA A 1 103 ? -0.495 0.288 5.859 1.00 91.00 103 ALA A O 1
ATOM 870 N N . VAL A 1 104 ? -1.266 -0.652 3.964 1.00 93.00 104 VAL A N 1
ATOM 871 C CA . VAL A 1 104 ? 0.036 -1.006 3.404 1.00 93.00 104 VAL A CA 1
ATOM 872 C C . VAL A 1 104 ? 0.222 -0.363 2.039 1.00 93.00 104 VAL A C 1
ATOM 874 O O . VAL A 1 104 ? -0.638 -0.465 1.162 1.00 93.00 104 VAL A O 1
ATOM 877 N N . ALA A 1 105 ? 1.367 0.285 1.834 1.00 92.06 105 ALA A N 1
ATOM 878 C CA . ALA A 1 105 ? 1.800 0.664 0.496 1.00 92.06 105 ALA A CA 1
ATOM 879 C C . ALA A 1 105 ? 2.575 -0.494 -0.135 1.00 92.06 105 ALA A C 1
ATOM 881 O O . ALA A 1 105 ? 3.421 -1.107 0.517 1.00 92.06 105 ALA A O 1
ATOM 882 N N . ILE A 1 106 ? 2.304 -0.782 -1.406 1.00 93.75 106 ILE A N 1
ATOM 883 C CA . ILE A 1 106 ? 2.976 -1.854 -2.155 1.00 93.75 106 ILE A CA 1
ATOM 884 C C . ILE A 1 106 ? 3.706 -1.295 -3.366 1.00 93.75 106 ILE A C 1
ATOM 886 O O . ILE A 1 106 ? 3.249 -0.312 -3.914 1.00 93.75 106 ILE A O 1
ATOM 890 N N . ASP A 1 107 ? 4.824 -1.869 -3.798 1.00 93.06 107 ASP A N 1
ATOM 891 C CA . ASP A 1 107 ? 5.505 -1.478 -5.046 1.00 93.06 107 ASP A CA 1
ATOM 892 C C . ASP A 1 107 ? 6.342 -2.653 -5.568 1.00 93.06 107 ASP A C 1
ATOM 894 O O . ASP A 1 107 ? 6.581 -3.642 -4.869 1.00 93.06 107 ASP A O 1
ATOM 898 N N . MET A 1 108 ? 6.814 -2.544 -6.803 1.00 91.88 108 MET A N 1
ATOM 899 C CA . MET A 1 108 ? 7.854 -3.414 -7.328 1.00 91.88 108 MET A CA 1
ATOM 900 C C . MET A 1 108 ? 9.229 -2.841 -6.981 1.00 91.88 108 MET A C 1
ATOM 902 O O . MET A 1 108 ? 9.449 -1.627 -6.991 1.00 91.88 108 MET A O 1
ATOM 906 N N . SER A 1 109 ? 10.191 -3.725 -6.721 1.00 84.69 109 SER A N 1
ATOM 907 C CA . SER A 1 109 ? 11.601 -3.338 -6.645 1.00 84.69 109 SER A CA 1
ATOM 908 C C . SER A 1 109 ? 12.038 -2.647 -7.939 1.00 84.69 109 SER A C 1
ATOM 910 O O . SER A 1 109 ? 11.702 -3.113 -9.033 1.00 84.69 109 SER A O 1
ATOM 912 N N . ALA A 1 110 ? 12.817 -1.568 -7.810 1.00 74.75 110 ALA A N 1
ATOM 913 C CA . ALA A 1 110 ? 13.542 -0.998 -8.942 1.00 74.75 110 ALA A CA 1
ATOM 914 C C . ALA A 1 110 ? 14.436 -2.073 -9.595 1.00 74.75 110 ALA A C 1
ATOM 916 O O . ALA A 1 110 ? 14.856 -3.029 -8.933 1.00 74.75 110 ALA A O 1
ATOM 917 N N . MET A 1 111 ? 14.647 -1.950 -10.907 1.00 60.34 111 MET A N 1
ATOM 918 C CA . MET A 1 111 ? 15.530 -2.842 -11.663 1.00 60.34 111 MET A CA 1
ATOM 919 C C . MET A 1 111 ? 16.993 -2.508 -11.401 1.00 60.34 111 MET A C 1
ATOM 921 O O . MET A 1 111 ? 17.290 -1.300 -11.282 1.00 60.34 111 MET A O 1
#

pLDDT: mean 82.26, std 16.1, range [37.28, 97.69]

Foldseek 3Di:
DDDPPDDCQDDPVCCVPVCVVCVVVVVVVVVVLVCCLPPVPVDFDEAEAEFAEDQDDADPDQKDKDWQDNEDPDDQFPSYDYPVNVVVVVVVCVVPSVRTSTYIYIGDTDD

Sequence (111 aa):
IQNLDQPDIYPFKFKLIIRPMIGRHLDSMFIMEEYLEKECQDLDYTIVRPPRLLDDRMIEKEVKVNENGYFFPGESTANRIPRANVARFMLDILKEEKYIRQAVAIDMSAM

Radius of gyration: 14.79 Å; chains: 1; bounding box: 32×38×32 Å

Secondary structure (DSSP, 8-state):
-----S---S-HHHHHHHHHHHHHHHHHHHHHHHHHHHH-TT---EEEE-SEEE--PPPSSPEEEEET-SS--SS-B-SEEEHHHHHHHHHHGGG-GGGTTEEEEEEEBP-

Organism: NCBI:txid433720